Protein AF-A0A2U1AAJ6-F1 (afdb_monomer_lite)

Radius of gyration: 15.24 Å; chains: 1; bounding box: 40×26×45 Å

pLDDT: mean 83.41, std 16.56, range [41.41, 98.12]

Secondary structure (DSSP, 8-state):
-----S--SGGG--TTS--HHHHHHHHHHHHHHHHT-TT--THHHHHHHHHHHHHHHHHTTT-HHHHHHHHHHHHHHHTT---HHHHHHHHHHHHHHHHHHHHHHHHHTT--

Foldseek 3Di:
DDFPDPPPDPVRDDLQEADLRLLLVLLVQLLCLVVVVPDDDPVSLVSSLVSLCSSLSNCVPPNVVLSVLSVVQNVCSVVVHDCNVSSVVSSVVSVVVVVVVVVVVVVVVVVD

Structure (mmCIF, N/CA/C/O backbone):
data_AF-A0A2U1AAJ6-F1
#
_entry.id   AF-A0A2U1AAJ6-F1
#
loop_
_atom_site.group_PDB
_atom_site.id
_atom_site.type_symbol
_atom_site.label_atom_id
_atom_site.label_alt_id
_atom_site.label_comp_id
_atom_site.label_asym_id
_atom_site.label_entity_id
_atom_site.label_seq_id
_atom_site.pdbx_PDB_ins_code
_atom_site.Cartn_x
_atom_site.Cartn_y
_atom_site.Cartn_z
_atom_site.occupancy
_atom_site.B_iso_or_equiv
_atom_site.auth_seq_id
_atom_site.auth_comp_id
_atom_site.auth_asym_id
_atom_site.auth_atom_id
_atom_site.pdbx_PDB_model_num
ATOM 1 N N . MET A 1 1 ? 14.353 9.321 1.919 1.00 41.41 1 MET A N 1
ATOM 2 C CA . MET A 1 1 ? 14.840 8.067 1.295 1.00 41.41 1 MET A CA 1
ATOM 3 C C . MET A 1 1 ? 14.346 7.993 -0.144 1.00 41.41 1 MET A C 1
ATOM 5 O O . MET A 1 1 ? 13.137 7.857 -0.349 1.00 41.41 1 MET A O 1
ATOM 9 N N . SER A 1 2 ? 15.265 8.160 -1.096 1.00 53.47 2 SER A N 1
ATOM 10 C CA . SER A 1 2 ? 15.069 8.097 -2.551 1.00 53.47 2 SER A CA 1
ATOM 11 C C . SER A 1 2 ? 14.767 6.669 -3.025 1.00 53.47 2 SER A C 1
ATOM 13 O O . SER A 1 2 ? 15.266 5.699 -2.462 1.00 53.47 2 SER A O 1
ATOM 15 N N . CYS A 1 3 ? 13.911 6.543 -4.039 1.00 62.72 3 CYS A N 1
ATOM 16 C CA . CYS A 1 3 ? 13.538 5.271 -4.658 1.00 62.72 3 CYS A CA 1
ATOM 17 C C . CYS A 1 3 ? 14.626 4.781 -5.637 1.00 62.72 3 CYS A C 1
ATOM 19 O O . CYS A 1 3 ? 15.213 5.593 -6.352 1.00 62.72 3 CYS A O 1
ATOM 21 N N . SER A 1 4 ? 14.874 3.465 -5.700 1.00 60.59 4 SER A N 1
ATOM 22 C CA . SER A 1 4 ? 15.824 2.826 -6.634 1.00 60.59 4 SER A CA 1
ATOM 23 C C . SER A 1 4 ? 15.221 2.487 -8.012 1.00 60.59 4 SER A C 1
ATOM 25 O O . SER A 1 4 ? 15.688 1.556 -8.663 1.00 60.59 4 SER A O 1
ATOM 27 N N . CYS A 1 5 ? 14.173 3.181 -8.467 1.00 62.06 5 CYS A N 1
ATOM 28 C CA . CYS A 1 5 ? 13.566 2.917 -9.776 1.00 62.06 5 CYS A CA 1
ATOM 29 C C . CYS A 1 5 ? 14.521 3.233 -10.951 1.00 62.06 5 CYS A C 1
ATOM 31 O O . CYS A 1 5 ? 15.283 4.199 -10.905 1.00 62.06 5 CYS A O 1
ATOM 33 N N . LYS A 1 6 ? 14.453 2.415 -12.018 1.00 55.00 6 LYS A N 1
ATOM 34 C CA . LYS A 1 6 ? 15.337 2.395 -13.210 1.00 55.00 6 LYS A CA 1
ATOM 35 C C . LYS A 1 6 ? 15.429 3.690 -14.033 1.00 55.00 6 LYS A C 1
ATOM 37 O O . LYS A 1 6 ? 16.302 3.796 -14.890 1.00 55.00 6 LYS A O 1
ATOM 42 N N . LYS A 1 7 ? 14.513 4.642 -13.866 1.00 53.44 7 LYS A N 1
ATOM 43 C CA . LYS A 1 7 ? 14.408 5.809 -14.752 1.00 53.44 7 LYS A CA 1
ATOM 44 C C . LYS A 1 7 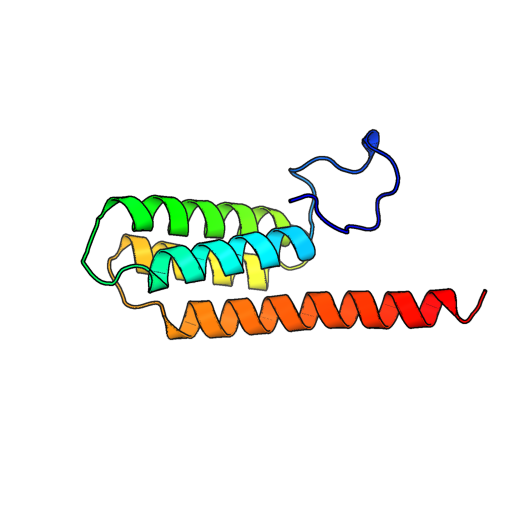? 15.565 6.780 -14.454 1.00 53.44 7 LYS A C 1
ATOM 46 O O . LYS A 1 7 ? 15.518 7.505 -13.475 1.00 53.44 7 LYS A O 1
ATOM 51 N N . ASN A 1 8 ? 16.655 6.729 -15.226 1.00 53.28 8 ASN A N 1
ATOM 52 C CA . ASN A 1 8 ? 17.960 7.335 -14.893 1.00 53.28 8 ASN A CA 1
ATOM 53 C C . ASN A 1 8 ? 18.076 8.858 -15.108 1.00 53.28 8 ASN A C 1
ATOM 55 O O . ASN A 1 8 ? 19.150 9.417 -14.889 1.00 53.28 8 ASN A O 1
ATOM 59 N N . THR A 1 9 ? 16.995 9.555 -15.463 1.00 54.97 9 THR A N 1
ATOM 60 C CA . THR A 1 9 ? 16.980 11.023 -15.556 1.00 54.97 9 THR A CA 1
ATOM 61 C C . THR A 1 9 ? 15.920 11.622 -14.627 1.00 54.97 9 THR A C 1
ATOM 63 O O . THR A 1 9 ? 14.891 11.004 -14.364 1.00 54.97 9 THR A O 1
ATOM 66 N N . ILE A 1 10 ? 16.160 12.826 -14.090 1.00 56.72 10 ILE A N 1
ATOM 67 C CA . ILE A 1 10 ? 15.196 13.531 -13.215 1.00 56.72 10 ILE A CA 1
ATOM 68 C C . ILE A 1 10 ? 13.863 13.784 -13.945 1.00 56.72 10 ILE A C 1
ATOM 70 O O . ILE A 1 10 ? 12.813 13.761 -13.307 1.00 56.72 10 ILE A O 1
ATOM 74 N N . ALA A 1 11 ? 13.896 13.947 -15.272 1.00 57.19 11 ALA A N 1
ATOM 75 C CA . ALA A 1 11 ? 12.710 14.125 -16.112 1.00 57.19 11 ALA A CA 1
ATOM 76 C C . ALA A 1 11 ? 11.779 12.897 -16.109 1.00 57.19 11 ALA A C 1
ATOM 78 O O . ALA A 1 11 ? 10.564 13.046 -16.201 1.00 57.19 11 ALA A O 1
ATOM 79 N N . ASP A 1 12 ? 12.339 11.701 -15.916 1.00 55.62 12 ASP A N 1
ATOM 80 C CA . ASP A 1 12 ? 11.605 10.437 -15.934 1.00 55.62 12 ASP A CA 1
ATOM 81 C C . ASP A 1 12 ? 11.159 9.977 -14.525 1.00 55.62 12 ASP A C 1
ATOM 83 O O . ASP A 1 12 ? 10.409 9.012 -14.385 1.00 55.62 12 ASP A O 1
ATOM 87 N N . LYS A 1 13 ? 11.603 10.650 -13.451 1.00 61.16 13 LYS A N 1
ATOM 88 C CA . LYS A 1 13 ? 11.354 10.268 -12.043 1.00 61.16 13 LYS A CA 1
ATOM 89 C C . LYS A 1 13 ? 10.245 11.082 -11.379 1.00 61.16 13 LYS A C 1
ATOM 91 O O . LYS A 1 13 ? 10.408 11.527 -10.238 1.00 61.16 13 LYS A O 1
ATOM 96 N N . ARG A 1 14 ? 9.118 11.313 -12.053 1.00 71.12 14 ARG A N 1
ATOM 97 C CA . ARG A 1 14 ? 8.042 12.026 -11.363 1.00 71.12 14 ARG A CA 1
ATOM 98 C C . ARG A 1 14 ? 7.484 11.166 -10.212 1.00 71.12 14 ARG A C 1
ATOM 100 O O . ARG A 1 14 ? 7.279 9.967 -10.401 1.00 71.12 14 ARG A O 1
ATOM 107 N N . PRO A 1 15 ? 7.259 11.733 -9.013 1.00 71.12 15 PRO A N 1
ATOM 108 C CA . PRO A 1 15 ? 6.741 10.980 -7.867 1.00 71.12 15 PRO A CA 1
ATOM 109 C C . PRO A 1 15 ? 5.343 10.383 -8.067 1.00 71.12 15 PRO A C 1
ATOM 111 O O . PRO A 1 15 ? 4.950 9.530 -7.284 1.00 71.12 15 PRO A O 1
ATOM 114 N N . ASP A 1 16 ? 4.601 10.829 -9.079 1.00 75.88 16 ASP A N 1
ATOM 115 C CA . ASP A 1 16 ? 3.264 10.357 -9.450 1.00 75.88 16 ASP A CA 1
ATOM 116 C C . ASP A 1 16 ? 3.276 9.237 -10.509 1.00 75.88 16 ASP A C 1
ATOM 118 O O . ASP A 1 16 ? 2.221 8.784 -10.951 1.00 75.88 16 ASP A O 1
ATOM 122 N N . GLU A 1 17 ? 4.455 8.758 -10.913 1.00 84.25 17 GLU A N 1
ATOM 123 C CA . GLU A 1 17 ? 4.592 7.647 -11.858 1.00 84.25 17 GLU A CA 1
ATOM 124 C C . GLU A 1 17 ? 4.458 6.270 -11.177 1.00 84.25 17 GLU A C 1
ATOM 126 O O . GLU A 1 17 ? 4.867 6.106 -10.017 1.00 84.25 17 GLU A O 1
ATOM 131 N N . PRO A 1 18 ? 3.955 5.242 -11.892 1.00 88.44 18 PRO A N 1
ATOM 132 C CA . PRO A 1 18 ? 3.927 3.870 -11.394 1.00 88.44 18 PRO A CA 1
ATOM 133 C C . PRO A 1 18 ? 5.304 3.399 -10.921 1.00 88.44 18 PRO A C 1
ATOM 135 O O . PRO A 1 18 ? 6.323 3.590 -11.592 1.00 88.44 18 PRO A O 1
ATOM 138 N N . CYS A 1 19 ? 5.354 2.822 -9.718 1.00 90.56 19 CYS A N 1
ATOM 139 C CA . CYS A 1 19 ? 6.614 2.379 -9.134 1.00 90.56 19 CYS A CA 1
ATOM 140 C C . CYS A 1 19 ? 6.420 1.365 -8.002 1.00 90.56 19 CYS A C 1
ATOM 142 O O . CYS A 1 19 ? 6.106 1.728 -6.866 1.00 90.56 19 CYS A O 1
ATOM 144 N N . ILE A 1 20 ? 6.742 0.099 -8.277 1.00 92.50 20 ILE A N 1
ATOM 145 C CA . ILE A 1 20 ? 6.644 -1.006 -7.307 1.00 92.50 20 ILE A CA 1
ATOM 146 C C . ILE A 1 20 ? 7.507 -0.791 -6.048 1.00 92.50 20 ILE A C 1
ATOM 148 O O . ILE A 1 20 ? 7.141 -1.201 -4.950 1.00 92.50 20 ILE A O 1
ATOM 152 N N . TYR A 1 21 ? 8.636 -0.086 -6.177 1.00 92.06 21 TYR A N 1
ATOM 153 C CA . TYR A 1 21 ? 9.535 0.220 -5.062 1.00 92.06 21 TYR A CA 1
ATOM 154 C C . TYR A 1 21 ? 8.942 1.279 -4.125 1.00 92.06 21 TYR A C 1
ATOM 156 O O . TYR A 1 21 ? 9.005 1.127 -2.902 1.00 92.06 21 TYR A O 1
ATOM 164 N N . CYS A 1 22 ? 8.356 2.346 -4.685 1.00 92.25 22 CYS A N 1
ATOM 165 C CA . CYS A 1 22 ? 7.632 3.345 -3.899 1.00 92.25 22 CYS A CA 1
ATOM 166 C C . CYS A 1 22 ? 6.395 2.720 -3.254 1.00 92.25 22 CYS A C 1
ATOM 168 O O . CYS A 1 22 ? 6.182 2.911 -2.060 1.00 92.25 22 CYS A O 1
ATOM 170 N N . ALA A 1 23 ? 5.639 1.908 -3.997 1.00 94.69 23 ALA A N 1
ATOM 171 C CA . ALA A 1 23 ? 4.470 1.213 -3.473 1.00 94.69 23 ALA A CA 1
ATOM 172 C C . ALA A 1 23 ? 4.816 0.319 -2.269 1.00 94.69 23 ALA A C 1
ATOM 174 O O . ALA A 1 23 ? 4.208 0.453 -1.208 1.00 94.69 23 ALA A O 1
ATOM 175 N N . HIS A 1 24 ? 5.851 -0.525 -2.375 1.00 95.62 24 HIS A N 1
ATOM 176 C CA . HIS A 1 24 ? 6.325 -1.347 -1.255 1.00 95.62 24 HIS A CA 1
ATOM 177 C C . HIS A 1 24 ? 6.758 -0.502 -0.046 1.00 95.62 24 HIS A C 1
ATOM 179 O O . HIS A 1 24 ? 6.456 -0.848 1.100 1.00 95.62 24 HIS A O 1
ATOM 185 N N . LYS A 1 25 ? 7.451 0.619 -0.282 1.00 94.31 25 LYS A N 1
ATOM 186 C CA . LYS A 1 25 ? 7.851 1.546 0.784 1.00 94.31 25 LYS A CA 1
ATOM 187 C C . LYS A 1 25 ? 6.628 2.109 1.508 1.00 94.31 25 LYS A C 1
ATOM 189 O O . LYS A 1 25 ? 6.587 2.049 2.732 1.00 94.31 25 LYS A O 1
ATOM 194 N N . HIS A 1 26 ? 5.640 2.601 0.765 1.00 95.75 26 HIS A N 1
ATOM 195 C CA . HIS A 1 26 ? 4.398 3.126 1.324 1.00 95.75 26 HIS A CA 1
ATOM 196 C C . HIS A 1 26 ? 3.633 2.059 2.117 1.00 95.75 26 HIS A C 1
ATOM 198 O O . HIS A 1 26 ? 3.253 2.316 3.255 1.00 95.75 26 HIS A O 1
ATOM 204 N N . ILE A 1 27 ? 3.509 0.832 1.601 1.00 96.94 27 ILE A N 1
ATOM 205 C CA . ILE A 1 27 ? 2.887 -0.289 2.332 1.00 96.94 27 ILE A CA 1
ATOM 206 C C . ILE A 1 27 ? 3.645 -0.606 3.626 1.00 96.94 27 ILE A C 1
ATOM 208 O O . ILE A 1 27 ? 3.035 -0.786 4.678 1.00 96.94 27 ILE A O 1
ATOM 212 N N . SER A 1 28 ? 4.978 -0.637 3.576 1.00 95.56 28 SER A N 1
ATOM 213 C CA . SER A 1 28 ? 5.810 -0.888 4.758 1.00 95.56 28 SER A CA 1
ATOM 214 C C . SER A 1 28 ? 5.632 0.197 5.820 1.00 95.56 28 SER A C 1
ATOM 216 O O . SER A 1 28 ? 5.546 -0.107 7.008 1.00 95.56 28 SER A O 1
ATOM 218 N N . THR A 1 29 ? 5.538 1.463 5.401 1.00 94.31 29 THR A N 1
ATOM 219 C CA . THR A 1 29 ? 5.239 2.582 6.300 1.00 94.31 29 THR A CA 1
ATOM 220 C C . THR A 1 29 ? 3.822 2.483 6.862 1.00 94.31 29 THR A C 1
ATOM 222 O O . THR A 1 29 ? 3.653 2.651 8.065 1.00 94.31 29 THR A O 1
ATOM 225 N N . ALA A 1 30 ? 2.821 2.147 6.042 1.00 94.62 30 ALA A N 1
ATOM 226 C CA . ALA A 1 30 ? 1.442 1.961 6.489 1.00 94.62 30 ALA A CA 1
ATOM 227 C C . ALA A 1 30 ? 1.332 0.883 7.572 1.00 94.62 30 ALA A C 1
ATOM 229 O O . ALA A 1 30 ? 0.733 1.117 8.618 1.00 94.62 30 ALA A O 1
ATOM 230 N N . ARG A 1 31 ? 1.966 -0.276 7.351 1.00 93.12 31 ARG A N 1
ATOM 231 C CA . ARG A 1 31 ? 2.005 -1.359 8.336 1.00 93.12 31 ARG A CA 1
ATOM 232 C C . ARG A 1 31 ? 2.698 -0.922 9.623 1.00 93.12 31 ARG A C 1
ATOM 234 O O . ARG A 1 31 ? 2.169 -1.175 10.694 1.00 93.12 31 ARG A O 1
ATOM 241 N N . ALA A 1 32 ? 3.844 -0.246 9.536 1.00 91.25 32 ALA A N 1
ATOM 242 C CA . ALA A 1 32 ? 4.534 0.248 10.726 1.00 91.25 32 ALA A CA 1
ATOM 243 C C . ALA A 1 32 ? 3.662 1.236 11.520 1.00 91.25 32 ALA A C 1
ATOM 245 O O . ALA A 1 32 ? 3.580 1.126 12.735 1.00 91.25 32 ALA A O 1
ATOM 246 N N . LEU A 1 33 ? 2.972 2.161 10.848 1.00 90.44 33 LEU A N 1
ATOM 247 C CA . LEU A 1 33 ? 2.047 3.105 11.487 1.00 90.44 33 LEU A CA 1
ATOM 248 C C . LEU A 1 33 ? 0.852 2.400 12.143 1.00 90.44 33 LEU A C 1
ATOM 250 O O . LEU A 1 33 ? 0.438 2.800 13.229 1.00 90.44 33 LEU A O 1
ATOM 254 N N . TYR A 1 34 ? 0.340 1.344 11.506 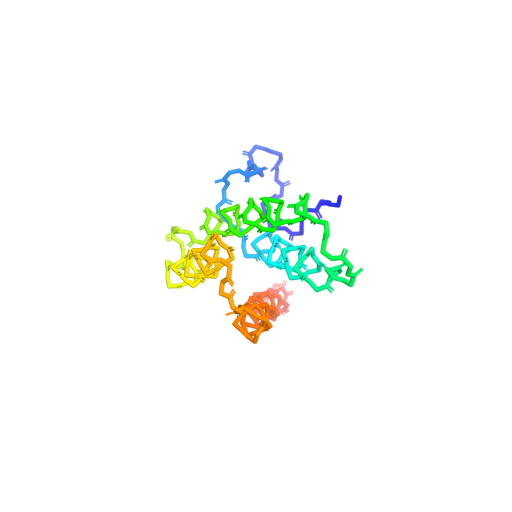1.00 88.31 34 TYR A N 1
ATOM 255 C CA . TYR A 1 34 ? -0.720 0.493 12.043 1.00 88.31 34 TYR A CA 1
ATOM 256 C C . TYR A 1 34 ? -0.247 -0.338 13.253 1.00 88.31 34 TYR A C 1
ATOM 258 O O . TYR A 1 34 ? -0.944 -0.424 14.256 1.00 88.31 34 TYR A O 1
ATOM 266 N N . ASP A 1 35 ? 0.954 -0.923 13.204 1.00 83.88 35 ASP A N 1
ATOM 267 C CA . ASP A 1 35 ? 1.491 -1.793 14.263 1.00 83.88 35 ASP A CA 1
ATOM 268 C C . ASP A 1 35 ? 2.051 -1.012 15.466 1.00 83.88 35 ASP A C 1
ATOM 270 O O . ASP A 1 35 ? 1.964 -1.487 16.600 1.00 83.88 35 ASP A O 1
ATOM 274 N N . LEU A 1 36 ? 2.584 0.200 15.252 1.00 74.44 36 LEU A N 1
ATOM 275 C CA . LEU A 1 36 ? 3.036 1.115 16.314 1.00 74.44 36 LEU A CA 1
ATOM 276 C C . LEU A 1 36 ? 1.879 1.647 17.177 1.00 74.44 36 LEU A C 1
ATOM 278 O O . LEU A 1 36 ? 2.105 2.412 18.114 1.00 74.44 36 LEU A O 1
ATOM 282 N N . GLU A 1 37 ? 0.648 1.208 16.919 1.00 61.06 37 GLU A N 1
ATOM 283 C CA . GLU A 1 37 ? -0.540 1.448 17.735 1.00 61.06 37 GLU A CA 1
ATOM 284 C C . GLU A 1 37 ? -0.516 0.696 19.091 1.00 61.06 37 GLU A C 1
ATOM 286 O O . GLU A 1 37 ? -1.558 0.331 19.633 1.00 61.06 37 GLU A O 1
ATOM 291 N N . ILE A 1 38 ? 0.657 0.504 19.716 1.00 48.41 38 ILE A N 1
ATOM 292 C CA . ILE A 1 38 ? 0.725 0.203 21.153 1.00 48.41 38 I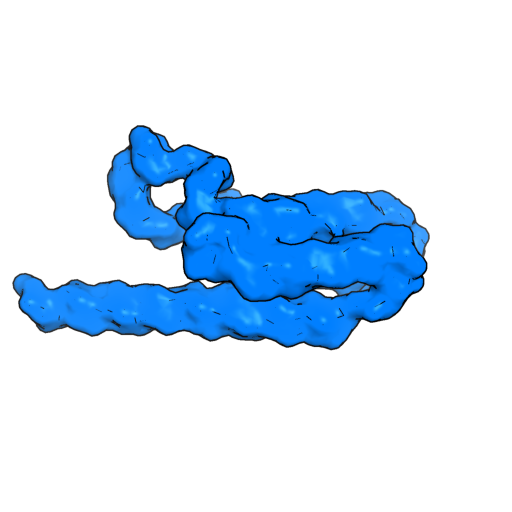LE A CA 1
ATOM 293 C C . ILE A 1 38 ? 0.314 1.486 21.894 1.00 48.41 38 ILE A C 1
ATOM 295 O O . ILE A 1 38 ? 1.144 2.338 22.202 1.00 48.41 38 ILE A O 1
ATOM 299 N N . GLY A 1 39 ? -0.989 1.655 22.141 1.00 50.91 39 GLY A N 1
ATOM 300 C CA . GLY A 1 39 ? -1.520 2.734 22.984 1.00 50.91 39 GLY A CA 1
ATOM 301 C C . GLY A 1 39 ? -2.511 3.706 22.338 1.00 50.91 39 GLY A C 1
ATOM 302 O O . GLY A 1 39 ? -2.726 4.772 22.907 1.00 50.91 39 GLY A O 1
ATOM 303 N N . TYR A 1 40 ? -3.138 3.362 21.203 1.00 48.56 40 TYR A N 1
ATOM 304 C CA . TYR A 1 40 ? -4.352 4.044 20.714 1.00 48.56 40 TYR A CA 1
ATOM 305 C C . TYR A 1 40 ? -4.220 5.579 20.590 1.00 48.56 40 TYR A C 1
ATOM 307 O O . TYR A 1 40 ? -4.991 6.351 21.162 1.00 48.56 40 TYR A O 1
ATOM 315 N N . ARG A 1 41 ? -3.247 6.064 19.810 1.00 53.38 41 ARG A N 1
ATOM 316 C CA . ARG A 1 41 ? -3.283 7.455 19.331 1.00 53.38 41 ARG A CA 1
ATOM 317 C C . ARG A 1 41 ? -3.943 7.469 17.959 1.00 53.38 41 ARG A C 1
ATOM 319 O O . ARG A 1 41 ? -3.344 7.042 16.979 1.00 53.38 41 ARG A O 1
ATOM 326 N N . SER A 1 42 ? -5.164 8.001 17.900 1.00 56.78 42 SER A N 1
ATOM 327 C CA . SER A 1 42 ? -5.942 8.232 16.669 1.00 56.78 42 SER A CA 1
ATOM 328 C C . SER A 1 42 ? -5.145 8.893 15.535 1.00 56.78 42 SER A C 1
ATOM 330 O O . SER A 1 42 ? -5.472 8.693 14.368 1.00 56.78 42 SER A O 1
ATOM 332 N N . LEU A 1 43 ? -4.078 9.625 15.874 1.00 59.22 43 LEU A N 1
ATOM 333 C CA . LEU A 1 43 ? -3.151 10.277 14.950 1.00 59.22 43 LEU A CA 1
ATOM 334 C C . LEU A 1 43 ? -2.564 9.342 13.876 1.00 59.22 43 LEU A C 1
ATOM 336 O O . LEU A 1 43 ? -2.412 9.781 12.744 1.00 59.22 43 LEU A O 1
ATOM 340 N N . ASN A 1 44 ? -2.312 8.059 14.162 1.00 75.62 44 ASN A N 1
ATOM 341 C CA . ASN A 1 44 ? -1.577 7.203 13.216 1.00 75.62 44 ASN A CA 1
ATOM 342 C C . ASN A 1 44 ? -2.459 6.537 12.139 1.00 75.62 44 ASN A C 1
ATOM 344 O O . ASN A 1 44 ? -1.932 6.065 11.129 1.00 75.62 44 ASN A O 1
ATOM 348 N N . LYS A 1 45 ? -3.792 6.489 12.317 1.00 82.50 45 LYS A N 1
ATOM 349 C CA . LYS A 1 45 ? -4.701 5.813 11.363 1.00 82.50 45 LYS A CA 1
ATOM 350 C C . LYS A 1 45 ? -4.817 6.567 10.047 1.00 82.50 45 LYS A C 1
ATOM 352 O O . LYS A 1 45 ? -4.724 5.955 8.987 1.00 82.50 45 LYS A O 1
ATOM 357 N N . SER A 1 46 ? -4.974 7.887 10.115 1.00 89.06 46 SER A N 1
ATOM 358 C CA . SER A 1 46 ? -5.037 8.744 8.928 1.00 89.06 46 SER A CA 1
ATOM 359 C C . SER A 1 46 ? -3.740 8.682 8.124 1.00 89.06 46 SER A C 1
ATOM 361 O O . SER A 1 46 ? -3.786 8.589 6.899 1.00 89.06 46 SER A O 1
ATOM 363 N N . ASP A 1 47 ? -2.590 8.646 8.803 1.00 91.50 47 ASP A N 1
ATOM 364 C CA . ASP A 1 47 ? -1.296 8.501 8.140 1.00 91.50 47 ASP A CA 1
ATOM 365 C C . ASP A 1 47 ? -1.161 7.125 7.475 1.00 91.50 47 ASP A C 1
ATOM 367 O O . ASP A 1 47 ? -0.757 7.046 6.316 1.00 91.50 47 ASP A O 1
ATOM 371 N N . ALA A 1 48 ? -1.559 6.041 8.155 1.00 93.00 48 ALA A N 1
ATOM 372 C CA . ALA A 1 48 ? -1.553 4.697 7.574 1.00 93.00 48 ALA A CA 1
ATOM 373 C C . ALA A 1 48 ? -2.456 4.605 6.328 1.00 93.00 48 ALA A C 1
ATOM 375 O O . ALA A 1 48 ? -2.033 4.072 5.301 1.00 93.00 48 ALA A O 1
ATOM 376 N N . ILE A 1 49 ? -3.662 5.182 6.386 1.00 95.38 49 ILE A N 1
ATOM 377 C CA . ILE A 1 49 ? -4.585 5.294 5.245 1.00 95.38 49 ILE A CA 1
ATOM 378 C C . ILE A 1 49 ? -3.930 6.073 4.099 1.00 95.38 49 ILE A C 1
ATOM 380 O O . ILE A 1 49 ? -3.913 5.593 2.965 1.00 95.38 49 ILE A O 1
ATOM 384 N N . GLY A 1 50 ? -3.339 7.236 4.386 1.00 95.62 50 GLY A N 1
ATOM 385 C CA . GLY A 1 50 ? -2.659 8.058 3.386 1.00 95.62 50 GLY A CA 1
ATOM 386 C C . GLY A 1 50 ? -1.531 7.303 2.681 1.00 95.62 50 GLY A C 1
ATOM 387 O O . GLY A 1 50 ? -1.428 7.344 1.456 1.00 95.62 50 GLY A O 1
ATOM 388 N N . GLN A 1 51 ? -0.732 6.536 3.425 1.00 96.19 51 GLN A N 1
ATOM 389 C CA . GLN A 1 51 ? 0.301 5.684 2.835 1.00 96.19 51 GLN A CA 1
ATOM 390 C C . GLN A 1 51 ? -0.290 4.604 1.910 1.00 96.19 51 GLN A C 1
ATOM 392 O O . GLN A 1 51 ? 0.244 4.376 0.826 1.00 96.19 51 GLN A O 1
ATOM 397 N N . LEU A 1 52 ? -1.404 3.964 2.275 1.00 97.44 52 LEU A N 1
ATOM 398 C CA . LEU A 1 52 ? -2.045 2.959 1.415 1.00 97.44 52 LEU A CA 1
ATOM 399 C C . LEU A 1 52 ? -2.632 3.565 0.131 1.00 97.44 52 LEU A C 1
ATOM 401 O O . LEU A 1 52 ? -2.559 2.932 -0.921 1.00 97.44 52 LEU A O 1
ATOM 405 N N . ILE A 1 53 ? -3.158 4.792 0.188 1.00 97.25 53 ILE A N 1
ATOM 406 C CA . ILE A 1 53 ? -3.635 5.521 -0.999 1.00 97.25 53 ILE A CA 1
ATOM 407 C C . ILE A 1 53 ? -2.474 5.790 -1.962 1.00 97.25 53 ILE A C 1
ATOM 409 O O . ILE A 1 53 ? -2.579 5.499 -3.153 1.00 97.25 53 ILE A O 1
ATOM 413 N N . LEU A 1 54 ? -1.339 6.273 -1.446 1.00 95.88 54 LEU A N 1
ATOM 414 C CA . LEU A 1 54 ? -0.140 6.502 -2.258 1.00 95.88 54 LEU A CA 1
ATOM 415 C C . LEU A 1 54 ? 0.376 5.201 -2.885 1.00 95.88 54 LEU A C 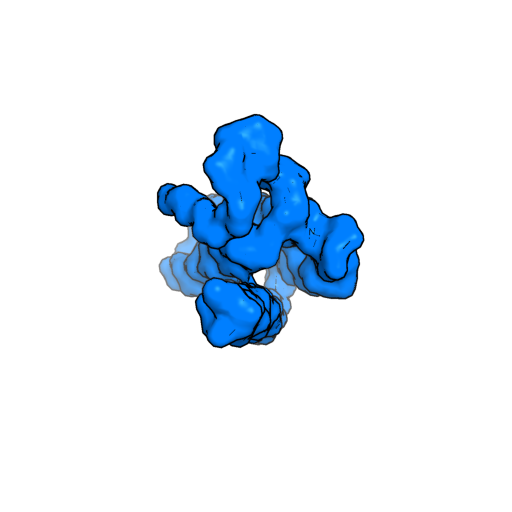1
ATOM 417 O O . LEU A 1 54 ? 0.742 5.178 -4.060 1.00 95.88 54 LEU A O 1
ATOM 421 N N . ALA A 1 55 ? 0.363 4.097 -2.132 1.00 96.50 55 ALA A N 1
ATOM 422 C CA . ALA A 1 55 ? 0.715 2.788 -2.672 1.00 96.50 55 ALA A CA 1
ATOM 423 C C . ALA A 1 55 ? -0.220 2.360 -3.814 1.00 96.50 55 ALA A C 1
ATOM 425 O O . ALA A 1 55 ? 0.263 1.875 -4.837 1.00 96.50 55 ALA A O 1
ATOM 426 N N . ALA A 1 56 ? -1.533 2.576 -3.675 1.00 97.12 56 ALA A N 1
ATOM 427 C CA . ALA A 1 56 ? -2.489 2.264 -4.733 1.00 97.12 56 ALA A CA 1
ATOM 428 C C . ALA A 1 56 ? -2.243 3.078 -6.002 1.00 97.12 56 ALA A C 1
ATOM 430 O O . ALA A 1 56 ? -2.265 2.501 -7.083 1.00 97.12 56 ALA A O 1
ATOM 431 N N . TRP A 1 57 ? -1.942 4.374 -5.897 1.00 95.31 57 TRP A N 1
ATOM 432 C CA . TRP A 1 57 ? -1.631 5.200 -7.071 1.00 95.31 57 TRP A CA 1
ATOM 433 C C . TRP A 1 57 ? -0.413 4.690 -7.841 1.00 95.31 57 TRP A C 1
ATOM 435 O O . TRP A 1 57 ? -0.432 4.652 -9.070 1.00 95.31 57 TRP A O 1
ATOM 445 N N . HIS A 1 58 ? 0.618 4.222 -7.136 1.00 93.75 58 HIS A N 1
ATOM 446 C CA . HIS A 1 58 ? 1.779 3.611 -7.781 1.00 93.75 58 HIS A CA 1
ATOM 447 C C . HIS A 1 58 ? 1.479 2.264 -8.455 1.00 93.75 58 HIS A C 1
ATOM 449 O O . HIS A 1 58 ? 2.249 1.858 -9.326 1.00 93.75 58 HIS A O 1
ATOM 455 N N . TYR A 1 59 ? 0.407 1.570 -8.063 1.00 95.38 59 TYR A N 1
ATOM 456 C CA . TYR A 1 59 ? -0.002 0.294 -8.649 1.00 95.38 59 TYR A CA 1
ATOM 457 C C . TYR A 1 59 ? -1.102 0.408 -9.702 1.00 95.38 59 TYR A C 1
ATOM 459 O O . TYR A 1 59 ? -1.201 -0.483 -10.536 1.00 95.38 59 TYR A O 1
ATOM 467 N N . ASP A 1 60 ? -1.905 1.469 -9.697 1.00 92.56 60 ASP A N 1
ATOM 468 C CA . ASP A 1 60 ? -3.178 1.540 -10.426 1.00 92.56 60 ASP A CA 1
ATOM 469 C C . ASP A 1 60 ? -3.071 1.172 -11.916 1.00 92.56 60 ASP A C 1
ATOM 471 O O . ASP A 1 60 ? -3.898 0.424 -12.434 1.00 92.56 60 ASP A O 1
ATOM 475 N N . LYS A 1 61 ? -2.002 1.622 -12.588 1.00 89.75 61 LYS A N 1
ATOM 476 C CA . LYS A 1 61 ? -1.796 1.400 -14.030 1.00 89.75 61 LYS A CA 1
ATOM 477 C C . LYS A 1 61 ? -1.202 0.035 -14.395 1.00 89.75 61 LYS A C 1
ATOM 479 O O . LYS A 1 61 ? -1.504 -0.477 -15.467 1.00 89.75 61 LYS A O 1
ATOM 484 N N . GLU A 1 62 ? -0.332 -0.530 -13.557 1.00 92.00 62 GLU A N 1
ATOM 485 C CA . GLU A 1 62 ? 0.488 -1.713 -13.905 1.00 92.00 62 GLU A CA 1
ATOM 486 C C . GLU A 1 62 ? 0.122 -2.963 -13.088 1.00 92.00 62 GLU A C 1
ATOM 488 O O . GLU A 1 62 ? 0.381 -4.090 -13.504 1.00 92.00 62 GLU A O 1
ATOM 493 N N . HIS A 1 63 ? -0.505 -2.775 -11.926 1.00 94.44 63 HIS A N 1
ATOM 494 C CA . HIS A 1 63 ? -0.824 -3.810 -10.946 1.00 94.44 63 HIS A CA 1
ATOM 495 C C . HIS A 1 63 ? -2.165 -3.514 -10.251 1.00 94.44 63 HIS A C 1
ATOM 497 O O . HIS A 1 63 ? -2.238 -3.442 -9.022 1.00 94.44 63 HIS A O 1
ATOM 503 N N . HIS A 1 64 ? -3.236 -3.338 -11.031 1.00 95.25 64 HIS A N 1
ATOM 504 C CA . HIS A 1 64 ? -4.545 -2.892 -10.533 1.00 95.25 64 HIS A CA 1
ATOM 505 C C . HIS A 1 64 ? -5.086 -3.733 -9.356 1.00 95.25 64 HIS A C 1
ATOM 507 O O . HIS A 1 64 ? -5.574 -3.181 -8.372 1.00 95.25 64 HIS A O 1
ATOM 513 N N . ASP A 1 65 ? -4.892 -5.055 -9.368 1.00 97.06 65 ASP A N 1
ATOM 514 C CA . ASP A 1 65 ? -5.284 -5.929 -8.249 1.00 97.06 65 ASP A CA 1
ATOM 515 C C . ASP A 1 65 ? -4.588 -5.567 -6.925 1.00 97.06 65 ASP A C 1
ATOM 517 O O . ASP A 1 65 ? -5.180 -5.668 -5.848 1.00 97.06 65 ASP A O 1
ATOM 521 N N . LEU A 1 66 ? -3.323 -5.133 -6.975 1.00 97.38 66 LEU A N 1
ATOM 522 C CA . LEU A 1 66 ? -2.603 -4.659 -5.791 1.00 97.38 66 LEU A CA 1
ATOM 523 C C . LEU A 1 66 ? -3.113 -3.289 -5.340 1.00 97.38 66 LEU A C 1
ATOM 525 O O . LEU A 1 66 ? -3.173 -3.040 -4.134 1.00 97.38 66 LEU A O 1
ATOM 529 N N . ALA A 1 67 ? -3.532 -2.428 -6.272 1.00 97.69 67 ALA A N 1
ATOM 530 C CA . ALA A 1 67 ? -4.181 -1.163 -5.940 1.00 97.69 67 ALA A CA 1
ATOM 531 C C . ALA A 1 67 ? -5.513 -1.393 -5.201 1.00 97.69 67 ALA A C 1
ATOM 533 O O . ALA A 1 67 ? -5.755 -0.774 -4.162 1.00 97.69 67 ALA A O 1
ATOM 534 N N . LEU A 1 68 ? -6.329 -2.351 -5.655 1.00 98.12 68 LEU A N 1
ATOM 535 C CA . LEU A 1 68 ? -7.569 -2.743 -4.976 1.00 98.12 68 LEU A CA 1
ATOM 536 C C . LEU A 1 68 ? -7.312 -3.336 -3.585 1.00 98.12 68 LEU A C 1
ATOM 538 O O . LEU A 1 68 ? -8.000 -2.987 -2.630 1.00 98.12 68 LEU A O 1
ATOM 542 N N . LYS A 1 69 ? -6.266 -4.152 -3.418 1.00 98.06 69 LYS A N 1
ATOM 543 C CA . LYS A 1 69 ? -5.882 -4.671 -2.093 1.00 98.06 69 LYS A CA 1
ATOM 544 C C . LYS A 1 69 ? -5.441 -3.568 -1.129 1.00 98.06 69 LYS A C 1
ATOM 546 O O . LYS A 1 69 ? -5.774 -3.629 0.055 1.00 98.06 69 LYS A O 1
ATOM 551 N N . CYS A 1 70 ? -4.726 -2.550 -1.615 1.00 98.06 70 CYS A N 1
ATOM 552 C CA . CYS A 1 70 ? -4.420 -1.359 -0.816 1.00 98.06 70 CYS A CA 1
ATOM 553 C C . CYS A 1 70 ? -5.717 -0.654 -0.388 1.00 98.06 70 CYS A C 1
ATOM 555 O O . CYS A 1 70 ? -5.863 -0.309 0.788 1.00 98.06 70 CYS A O 1
ATOM 557 N N . ARG A 1 71 ? -6.673 -0.520 -1.322 1.00 97.88 71 ARG A N 1
ATOM 558 C CA . ARG A 1 71 ? -8.000 0.061 -1.076 1.00 97.88 71 ARG A CA 1
ATOM 559 C C . ARG A 1 71 ? -8.774 -0.648 0.014 1.00 97.88 71 ARG A C 1
ATOM 561 O O . ARG A 1 71 ? -9.275 -0.007 0.936 1.00 97.88 71 ARG A O 1
ATOM 568 N N . ASP A 1 72 ? -8.837 -1.964 -0.070 1.00 97.81 72 ASP A N 1
ATOM 569 C CA . ASP A 1 72 ? -9.540 -2.773 0.915 1.00 97.81 72 ASP A CA 1
ATOM 570 C C . ASP A 1 72 ? -8.927 -2.626 2.309 1.00 97.81 72 ASP A C 1
ATOM 572 O O . ASP A 1 72 ? -9.659 -2.551 3.296 1.00 97.81 72 ASP A O 1
ATOM 576 N N . CYS A 1 73 ? -7.597 -2.520 2.399 1.00 96.31 73 CYS A N 1
ATOM 577 C CA . CYS A 1 73 ? -6.922 -2.306 3.675 1.00 96.31 73 CYS A CA 1
ATOM 578 C C . CYS A 1 73 ? -7.287 -0.951 4.293 1.00 96.31 73 CYS A C 1
ATOM 580 O O . CYS A 1 73 ? -7.658 -0.895 5.465 1.00 96.31 73 CYS A O 1
ATOM 582 N N . TRP A 1 74 ? -7.241 0.147 3.530 1.00 95.00 74 TRP A N 1
ATOM 583 C CA . TRP A 1 74 ? -7.542 1.455 4.118 1.00 95.00 74 TRP A CA 1
ATOM 584 C C . TRP A 1 74 ? -9.019 1.608 4.486 1.00 95.00 74 TRP A C 1
ATOM 586 O O . TRP A 1 74 ? -9.317 2.229 5.502 1.00 95.00 74 TRP A O 1
ATOM 596 N N . LEU A 1 75 ? -9.944 1.002 3.728 1.00 95.94 75 LEU A N 1
ATOM 597 C CA . LEU A 1 75 ? -11.372 0.993 4.073 1.00 95.94 75 LEU A CA 1
ATOM 598 C C . LEU A 1 75 ? -11.635 0.243 5.382 1.00 95.94 75 LEU A C 1
ATOM 600 O O . LEU A 1 75 ? -12.519 0.624 6.148 1.00 95.94 75 LEU A O 1
ATOM 604 N N . LYS A 1 76 ? -10.872 -0.819 5.661 1.00 93.81 76 LYS A N 1
ATOM 605 C CA . LYS A 1 76 ? -10.941 -1.514 6.950 1.00 93.81 76 LYS A CA 1
ATOM 606 C C . LYS A 1 76 ? -10.430 -0.642 8.088 1.00 93.81 76 LYS A C 1
ATOM 608 O O . LYS A 1 76 ? -11.125 -0.524 9.094 1.00 93.81 76 LYS A O 1
ATOM 613 N N . ILE A 1 77 ? -9.286 0.021 7.905 1.00 91.75 77 ILE A N 1
ATOM 614 C CA . ILE A 1 77 ? -8.739 0.954 8.904 1.00 91.75 77 ILE A CA 1
ATOM 615 C C . ILE A 1 77 ? -9.738 2.087 9.189 1.00 91.75 77 ILE A C 1
ATOM 617 O O . ILE A 1 77 ? -9.995 2.393 10.354 1.00 91.75 77 ILE A O 1
ATOM 621 N N . GLU A 1 78 ? -10.347 2.664 8.148 1.00 91.81 78 GLU A N 1
ATOM 622 C CA . GLU A 1 78 ? -11.377 3.708 8.258 1.00 91.81 78 GLU A CA 1
ATOM 623 C C . GLU A 1 78 ? -12.594 3.233 9.068 1.00 91.81 78 GLU A C 1
ATOM 625 O O . GLU A 1 78 ? -13.100 3.953 9.926 1.00 91.81 78 GLU A O 1
ATOM 630 N N . ARG A 1 79 ? -13.021 1.983 8.859 1.00 92.69 79 ARG A N 1
ATOM 631 C CA 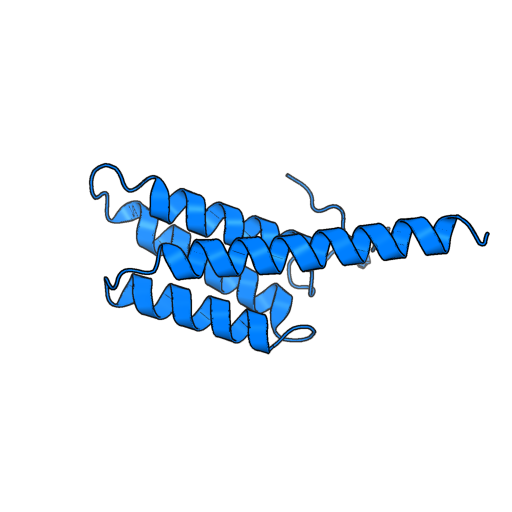. ARG A 1 79 ? -14.125 1.342 9.594 1.00 92.69 79 ARG A CA 1
ATOM 632 C C . ARG A 1 79 ? -13.722 0.788 10.961 1.00 92.69 79 ARG A C 1
ATOM 634 O O . ARG A 1 79 ? -14.532 0.109 11.588 1.00 92.69 79 ARG A O 1
ATOM 641 N N . LEU A 1 80 ? -12.493 1.047 11.416 1.00 88.31 80 LEU A N 1
ATOM 642 C CA . LEU A 1 80 ? -11.932 0.520 12.665 1.00 88.31 80 LEU A CA 1
ATOM 643 C C . LEU A 1 80 ? -11.952 -1.018 12.742 1.00 88.31 80 LEU A C 1
ATOM 645 O O . LEU A 1 80 ? -12.049 -1.595 13.823 1.00 88.31 80 LEU A O 1
ATOM 649 N N . GLN A 1 81 ? -11.874 -1.679 11.590 1.00 89.88 81 GLN A N 1
ATOM 650 C CA . GLN A 1 81 ? -11.783 -3.128 11.478 1.00 89.88 81 GLN A CA 1
ATOM 651 C C . GLN A 1 81 ? -10.322 -3.563 11.513 1.00 89.88 81 GLN A C 1
ATOM 653 O O . GLN A 1 81 ? -9.443 -2.850 11.021 1.00 89.88 81 GLN A O 1
ATOM 658 N N . ASP A 1 82 ? -10.072 -4.756 12.054 1.00 88.81 82 ASP A N 1
ATOM 659 C CA . ASP A 1 82 ? -8.728 -5.315 12.023 1.00 88.81 82 ASP A CA 1
ATOM 660 C C . ASP A 1 82 ? -8.279 -5.594 10.580 1.00 88.81 82 ASP A C 1
ATOM 662 O O . ASP A 1 82 ? -9.016 -6.141 9.752 1.00 88.81 82 ASP A O 1
ATOM 666 N N . CYS A 1 83 ? -7.054 -5.171 10.293 1.00 91.25 83 CYS A N 1
ATOM 667 C CA . CYS A 1 83 ? -6.407 -5.258 8.995 1.00 91.25 83 CYS A CA 1
ATOM 668 C C . CYS A 1 83 ? -4.954 -5.760 9.105 1.00 91.25 83 CYS A C 1
ATOM 670 O O . CYS A 1 83 ? -4.218 -5.737 8.114 1.00 91.25 83 CYS A O 1
ATOM 672 N N . ARG A 1 84 ? -4.515 -6.216 10.289 1.00 91.62 84 ARG A N 1
ATOM 673 C CA . ARG A 1 84 ? -3.115 -6.588 10.555 1.00 91.62 84 ARG A CA 1
ATOM 674 C C . ARG A 1 84 ? -2.583 -7.625 9.568 1.00 91.62 84 ARG A C 1
ATOM 676 O O . ARG A 1 84 ? -1.580 -7.388 8.894 1.00 91.62 84 ARG A O 1
ATOM 683 N N . ASP A 1 85 ? -3.280 -8.749 9.451 1.00 93.81 85 ASP A N 1
ATOM 684 C CA . ASP A 1 85 ? -2.828 -9.873 8.625 1.00 93.81 85 ASP A CA 1
ATOM 685 C C . ASP A 1 85 ? -2.866 -9.536 7.132 1.00 93.81 85 ASP A C 1
ATOM 687 O O . ASP A 1 85 ? -1.998 -9.945 6.361 1.00 93.81 85 ASP A O 1
ATOM 691 N N . GLN A 1 86 ? -3.833 -8.718 6.715 1.00 95.31 86 GLN A N 1
ATOM 692 C CA . GLN A 1 86 ? -3.921 -8.255 5.333 1.00 95.31 86 GLN A CA 1
ATOM 693 C C . GLN A 1 86 ? -2.794 -7.291 4.980 1.00 95.31 86 GLN A C 1
ATOM 695 O O . GLN A 1 86 ? -2.241 -7.395 3.888 1.00 95.31 86 GLN A O 1
ATOM 700 N N . LEU A 1 87 ? -2.416 -6.392 5.894 1.00 95.00 87 LEU A N 1
ATOM 701 C CA . LEU A 1 87 ? -1.259 -5.517 5.710 1.00 95.00 87 LEU A CA 1
ATOM 702 C C . LEU A 1 87 ? 0.037 -6.324 5.621 1.00 95.00 87 LEU A C 1
ATOM 704 O O . LEU A 1 87 ? 0.877 -6.028 4.771 1.00 95.00 87 LEU A O 1
ATOM 708 N N . ALA A 1 88 ? 0.188 -7.365 6.444 1.00 95.94 88 ALA A N 1
ATOM 709 C CA . ALA A 1 88 ? 1.334 -8.266 6.376 1.00 95.94 88 ALA A CA 1
ATOM 710 C C . ALA A 1 88 ? 1.399 -9.007 5.026 1.00 95.94 88 ALA A C 1
ATOM 712 O O . ALA A 1 88 ? 2.432 -8.967 4.356 1.00 95.94 88 ALA A O 1
ATOM 713 N N . ALA A 1 89 ? 0.288 -9.602 4.580 1.00 97.56 89 ALA A N 1
ATOM 714 C CA . ALA A 1 89 ? 0.211 -10.305 3.298 1.00 97.56 89 ALA A CA 1
ATOM 715 C C . ALA A 1 89 ? 0.431 -9.368 2.094 1.00 97.56 89 ALA A C 1
ATOM 717 O O . ALA A 1 89 ? 1.103 -9.726 1.120 1.00 97.56 89 ALA A O 1
ATOM 718 N N . LEU A 1 90 ? -0.110 -8.147 2.157 1.00 97.50 90 LEU A N 1
ATOM 719 C CA . LEU A 1 90 ? 0.084 -7.118 1.138 1.00 97.50 90 LEU A CA 1
ATOM 720 C C . LEU A 1 90 ? 1.553 -6.688 1.059 1.00 97.50 90 LEU A C 1
ATOM 722 O O . LEU A 1 90 ? 2.102 -6.591 -0.040 1.00 97.50 90 LEU A O 1
ATOM 726 N N . GLN A 1 91 ? 2.206 -6.481 2.206 1.00 97.56 91 GLN A N 1
ATOM 727 C CA . GLN A 1 91 ? 3.629 -6.152 2.261 1.00 97.56 91 GLN A CA 1
ATOM 728 C C . GLN A 1 91 ? 4.493 -7.282 1.695 1.00 97.56 91 GLN A C 1
ATOM 730 O O . GLN A 1 91 ? 5.388 -7.014 0.896 1.00 97.56 91 GLN A O 1
ATOM 735 N N . GLU A 1 92 ? 4.215 -8.535 2.058 1.00 97.81 92 GLU A N 1
ATOM 736 C CA . GLU A 1 92 ? 4.944 -9.694 1.535 1.00 97.81 92 GLU A CA 1
ATOM 737 C C . GLU A 1 92 ? 4.800 -9.804 0.011 1.00 97.81 92 GLU A C 1
ATOM 739 O O . GLU A 1 92 ? 5.784 -10.002 -0.703 1.00 97.81 92 GLU A O 1
ATOM 744 N N . THR A 1 93 ? 3.583 -9.615 -0.505 1.00 97.75 93 THR A N 1
ATOM 745 C CA . THR A 1 93 ? 3.317 -9.633 -1.950 1.00 97.75 93 THR A CA 1
ATOM 746 C C . THR A 1 93 ? 4.080 -8.516 -2.669 1.00 97.75 93 THR A C 1
ATOM 748 O O . THR A 1 93 ? 4.713 -8.755 -3.696 1.00 97.75 93 THR A O 1
ATOM 751 N N . ALA A 1 94 ? 4.076 -7.304 -2.108 1.00 96.38 94 ALA A N 1
ATOM 752 C CA . ALA A 1 94 ? 4.829 -6.175 -2.647 1.00 96.38 94 ALA A CA 1
ATOM 753 C C . ALA A 1 94 ? 6.349 -6.426 -2.625 1.00 96.38 94 ALA A C 1
ATOM 755 O O . ALA A 1 94 ? 7.050 -6.065 -3.570 1.00 96.38 94 ALA A O 1
ATOM 756 N N . TRP A 1 95 ? 6.865 -7.075 -1.576 1.00 96.31 95 TRP A N 1
ATOM 757 C CA . TRP A 1 95 ? 8.277 -7.444 -1.488 1.00 96.31 95 TRP A CA 1
ATOM 758 C C . TRP A 1 95 ? 8.676 -8.461 -2.560 1.00 96.31 95 TRP A C 1
ATOM 760 O O . TRP A 1 95 ? 9.695 -8.265 -3.223 1.00 96.31 95 TRP A O 1
ATOM 770 N N . LYS A 1 96 ? 7.853 -9.495 -2.791 1.00 96.19 96 LYS A N 1
ATOM 771 C CA . LYS A 1 96 ? 8.081 -10.482 -3.863 1.00 96.19 96 LYS A CA 1
ATOM 772 C C . LYS A 1 96 ? 8.238 -9.796 -5.218 1.00 96.19 96 LYS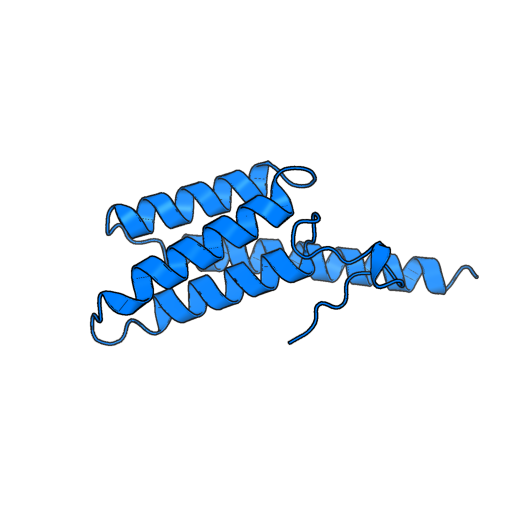 A C 1
ATOM 774 O O . LYS A 1 96 ? 9.256 -9.994 -5.879 1.00 96.19 96 LYS A O 1
ATOM 779 N N . LEU A 1 97 ? 7.320 -8.890 -5.555 1.00 93.62 97 LEU A N 1
ATOM 780 C CA . LEU A 1 97 ? 7.356 -8.131 -6.807 1.00 93.62 97 LEU A CA 1
ATOM 781 C C . LEU A 1 97 ? 8.651 -7.310 -6.964 1.00 93.62 97 LEU A C 1
ATOM 783 O O . LEU A 1 97 ? 9.272 -7.309 -8.027 1.00 93.62 97 LEU A O 1
ATOM 787 N N . VAL A 1 98 ? 9.103 -6.656 -5.887 1.00 92.31 98 VAL A N 1
ATOM 788 C CA . VAL A 1 98 ? 10.383 -5.927 -5.857 1.00 92.31 98 VAL A CA 1
ATOM 789 C C . VAL A 1 98 ? 11.573 -6.867 -6.073 1.00 92.31 98 VAL A C 1
ATOM 791 O O . VAL A 1 98 ? 12.493 -6.539 -6.827 1.00 92.31 98 VAL A O 1
ATOM 794 N N . THR A 1 99 ? 11.587 -8.033 -5.424 1.00 92.25 99 THR A N 1
ATOM 795 C CA . THR A 1 99 ? 12.685 -9.000 -5.571 1.00 92.25 99 THR A CA 1
ATOM 796 C C . THR A 1 99 ? 12.725 -9.646 -6.954 1.00 92.25 99 THR A C 1
ATOM 798 O O . THR A 1 99 ? 13.813 -9.843 -7.492 1.00 92.25 99 THR A O 1
ATOM 801 N N . GLU A 1 100 ? 11.571 -9.905 -7.567 1.00 91.69 100 GLU A N 1
ATOM 802 C CA . GLU A 1 100 ? 11.462 -10.443 -8.926 1.00 91.69 100 GLU A CA 1
ATOM 803 C C . GLU A 1 100 ? 11.936 -9.435 -9.977 1.00 91.69 100 GLU A C 1
ATOM 805 O O . GLU A 1 100 ? 12.674 -9.797 -10.894 1.00 91.69 100 GLU A O 1
ATOM 810 N N . ASP A 1 101 ? 11.574 -8.154 -9.842 1.00 87.31 101 ASP A N 1
ATOM 811 C CA . ASP A 1 101 ? 12.099 -7.091 -10.711 1.00 87.31 101 ASP A CA 1
ATOM 812 C C . ASP A 1 101 ? 13.624 -6.968 -10.603 1.00 87.31 101 ASP A C 1
ATOM 814 O O . ASP A 1 101 ? 14.315 -6.919 -11.622 1.00 87.31 101 ASP A O 1
ATOM 818 N N . ARG A 1 102 ? 14.169 -7.019 -9.379 1.00 83.44 102 ARG A N 1
ATOM 819 C CA . ARG A 1 102 ? 15.624 -7.045 -9.155 1.00 83.44 102 ARG A CA 1
ATOM 820 C C . ARG A 1 102 ? 16.298 -8.288 -9.739 1.00 83.44 102 ARG A C 1
ATOM 822 O O . ARG A 1 102 ? 17.396 -8.178 -10.281 1.00 83.44 102 ARG A O 1
ATOM 829 N N . GLY A 1 103 ? 15.662 -9.453 -9.635 1.00 82.25 103 GLY A N 1
ATOM 830 C CA . GLY A 1 103 ? 16.157 -10.700 -10.215 1.00 82.25 103 GLY A CA 1
ATOM 831 C C . GLY A 1 103 ? 16.243 -10.636 -11.740 1.00 82.25 103 GLY A C 1
ATOM 832 O O . GLY A 1 103 ? 17.284 -10.967 -12.306 1.00 82.25 103 GLY A O 1
ATOM 833 N N . ARG A 1 104 ? 15.189 -10.131 -12.399 1.00 78.75 104 ARG A N 1
ATOM 834 C CA . ARG A 1 104 ? 15.164 -9.896 -13.857 1.00 78.75 104 ARG A CA 1
ATOM 835 C C . ARG A 1 104 ? 16.264 -8.931 -14.290 1.00 78.75 104 ARG A C 1
ATOM 837 O O . ARG A 1 104 ? 17.051 -9.235 -15.176 1.00 78.75 104 ARG A O 1
ATOM 844 N N . LEU A 1 105 ? 16.388 -7.820 -13.571 1.00 72.38 105 LEU A N 1
ATOM 845 C CA . LEU A 1 105 ? 17.448 -6.829 -13.743 1.00 72.38 105 LEU A CA 1
ATOM 846 C C . LEU A 1 105 ? 18.863 -7.415 -13.755 1.00 72.38 105 LEU A C 1
ATOM 848 O O . LEU A 1 105 ? 19.688 -7.052 -14.592 1.00 72.38 105 LEU A O 1
ATOM 852 N N . ALA A 1 106 ? 19.148 -8.301 -12.803 1.00 74.44 106 ALA A N 1
ATOM 853 C CA . ALA A 1 106 ? 20.453 -8.934 -12.678 1.00 74.44 106 ALA A CA 1
ATOM 854 C C . ALA A 1 106 ? 20.719 -9.980 -13.775 1.00 74.44 106 ALA A C 1
ATOM 856 O O . ALA A 1 106 ? 21.881 -10.260 -14.063 1.00 74.44 106 ALA A O 1
ATOM 857 N N . ALA A 1 107 ? 19.673 -10.565 -14.366 1.00 73.88 107 ALA A N 1
ATOM 858 C CA . ALA A 1 107 ? 19.789 -11.483 -15.496 1.00 73.88 107 ALA A CA 1
ATOM 859 C C . ALA A 1 107 ? 20.050 -10.729 -16.811 1.00 73.88 107 ALA A C 1
ATOM 861 O O . ALA A 1 107 ? 20.952 -11.107 -17.555 1.00 73.88 107 ALA A O 1
ATOM 862 N N . ASP A 1 108 ? 19.342 -9.623 -17.053 1.00 67.50 108 ASP A N 1
ATOM 863 C CA . ASP A 1 108 ? 19.500 -8.812 -18.269 1.00 67.50 108 ASP A CA 1
ATOM 864 C C . ASP A 1 108 ? 20.895 -8.171 -18.360 1.00 67.50 108 ASP A C 1
ATOM 866 O O . ASP A 1 108 ? 21.491 -8.110 -19.432 1.00 67.50 108 ASP A O 1
ATOM 870 N N . GLY A 1 109 ? 21.460 -7.747 -17.224 1.00 59.94 109 GLY A N 1
ATOM 871 C CA . GLY A 1 109 ? 22.812 -7.181 -17.153 1.00 59.94 109 GLY A CA 1
ATOM 872 C C . GLY A 1 109 ? 23.958 -8.193 -17.292 1.00 59.94 109 GLY A C 1
ATOM 873 O O . GLY A 1 109 ? 25.109 -7.777 -17.323 1.00 59.94 109 GLY A O 1
ATOM 874 N N . LYS A 1 110 ? 23.671 -9.503 -17.344 1.00 56.66 110 LYS A N 1
ATOM 875 C CA . LYS A 1 110 ? 24.670 -10.563 -17.589 1.00 56.66 110 LYS A CA 1
ATOM 876 C C . LYS A 1 110 ? 24.751 -10.996 -19.057 1.00 56.66 110 LYS A C 1
ATOM 878 O O . LYS A 1 110 ? 25.667 -11.734 -19.404 1.00 56.66 110 LYS A O 1
ATOM 883 N N . ASN A 1 111 ? 23.803 -10.566 -19.892 1.00 47.78 111 ASN A N 1
ATOM 884 C CA . ASN A 1 111 ? 23.732 -10.893 -21.321 1.00 47.78 111 ASN A CA 1
ATOM 885 C C . ASN A 1 111 ? 24.275 -9.767 -22.225 1.00 47.78 111 ASN A C 1
ATOM 887 O O . ASN A 1 111 ? 24.042 -9.795 -23.432 1.00 47.78 111 ASN A O 1
ATOM 891 N N . ASN A 1 112 ? 24.971 -8.788 -21.643 1.00 42.72 112 ASN A N 1
ATOM 892 C CA . ASN A 1 112 ? 25.586 -7.631 -22.299 1.00 42.72 112 ASN A CA 1
ATOM 893 C C . ASN A 1 112 ? 27.038 -7.493 -21.828 1.00 42.72 112 ASN A C 1
ATOM 895 O O . ASN A 1 112 ? 27.839 -6.898 -22.578 1.00 42.72 112 ASN A O 1
#

Sequence (112 aa):
MSCSCKKNTIADKRPDEPCIYCAHKHISTARALYDLEIGYRSLNKSDAIGQLILAAWHYDKEHHDLALKCRDCWLKIERLQDCRDQLAALQETAWKLVTEDRGRLAADGKNN

Organism: NCBI:txid172901